Protein AF-I7LLS9-F1 (afdb_monomer_lite)

Sequence (50 aa):
MAPAVAPGVEALLSREVAVYDEWAAARGLARIARDVFSGAPGILGLAVDL

Foldseek 3Di:
DCVVCQVVVCVVVVHHDDDDDPCPVVVLVVVVVVCVVVVNQDDPPHGDDD

Structure (mmCIF, N/CA/C/O backbone):
data_AF-I7LLS9-F1
#
_entry.id   AF-I7LLS9-F1
#
loop_
_atom_site.group_PDB
_atom_site.id
_atom_site.type_symbol
_atom_site.l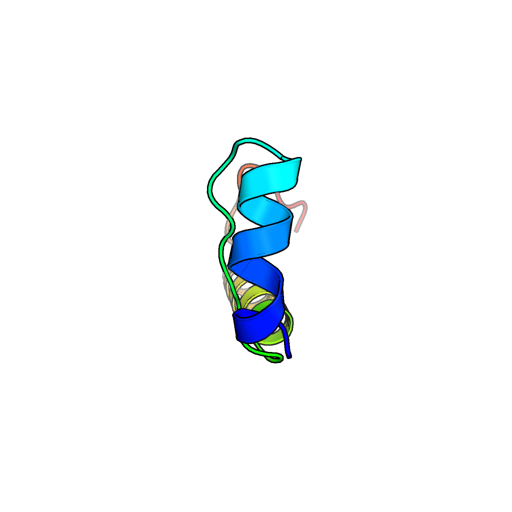abel_atom_id
_atom_site.label_alt_id
_atom_site.label_comp_id
_atom_site.label_asym_id
_atom_site.label_entity_id
_atom_site.label_seq_id
_atom_site.pdbx_PDB_ins_code
_atom_site.Cartn_x
_atom_site.Cartn_y
_atom_site.Cartn_z
_atom_site.occupancy
_atom_site.B_iso_or_equiv
_atom_site.auth_seq_id
_atom_site.auth_comp_id
_atom_site.auth_asym_id
_atom_site.auth_atom_id
_atom_site.pdbx_PDB_model_num
ATOM 1 N N . MET A 1 1 ? 14.440 -11.092 -11.382 1.00 84.38 1 MET A N 1
ATOM 2 C CA . MET A 1 1 ? 13.631 -11.014 -12.621 1.00 84.38 1 MET A CA 1
ATOM 3 C C . MET A 1 1 ? 12.994 -9.641 -12.799 1.00 84.38 1 MET A C 1
ATOM 5 O O . MET A 1 1 ? 13.274 -9.017 -13.809 1.00 84.38 1 MET A O 1
ATOM 9 N N . ALA A 1 2 ? 12.236 -9.125 -11.823 1.00 91.44 2 ALA A N 1
ATOM 10 C CA . ALA A 1 2 ? 11.623 -7.792 -11.913 1.00 91.44 2 ALA A CA 1
ATOM 11 C C . ALA A 1 2 ? 12.599 -6.638 -12.272 1.00 91.44 2 ALA A C 1
ATOM 13 O O . ALA A 1 2 ? 12.269 -5.877 -13.178 1.00 91.44 2 ALA A O 1
ATOM 14 N N . PRO A 1 3 ? 13.831 -6.551 -11.713 1.00 94.12 3 PRO A N 1
ATOM 15 C CA . PRO A 1 3 ? 14.782 -5.503 -12.112 1.00 94.12 3 PRO A CA 1
ATOM 16 C C . PRO A 1 3 ? 15.201 -5.561 -13.587 1.00 94.12 3 PRO A C 1
ATOM 18 O O . PRO A 1 3 ? 15.484 -4.534 -14.188 1.00 94.12 3 PRO A O 1
ATOM 21 N N . ALA A 1 4 ? 15.232 -6.757 -14.180 1.00 96.50 4 ALA A N 1
ATOM 22 C CA . ALA A 1 4 ? 15.680 -6.943 -15.558 1.00 96.50 4 ALA A CA 1
ATOM 23 C C . ALA A 1 4 ? 14.627 -6.503 -16.588 1.00 96.50 4 ALA A C 1
ATOM 25 O O . ALA A 1 4 ? 14.979 -6.167 -17.713 1.00 96.50 4 ALA A O 1
ATOM 26 N N . VAL A 1 5 ? 13.343 -6.508 -16.215 1.00 95.88 5 VAL A N 1
ATOM 27 C CA . VAL A 1 5 ? 12.232 -6.135 -17.108 1.00 95.88 5 VAL A CA 1
ATOM 28 C C . VAL A 1 5 ? 11.727 -4.712 -16.872 1.00 95.88 5 VAL A C 1
ATOM 30 O O . VAL A 1 5 ? 11.071 -4.163 -17.754 1.00 95.88 5 VAL A O 1
ATOM 33 N N . ALA A 1 6 ? 12.047 -4.101 -15.725 1.00 97.12 6 ALA A N 1
ATOM 34 C CA . ALA A 1 6 ? 11.558 -2.775 -15.349 1.00 97.12 6 ALA A CA 1
ATOM 35 C C . ALA A 1 6 ? 11.805 -1.692 -16.421 1.00 97.12 6 ALA A C 1
ATOM 37 O O . ALA A 1 6 ? 10.822 -1.059 -16.803 1.00 97.12 6 ALA A O 1
ATOM 38 N N . PRO A 1 7 ? 13.009 -1.551 -17.023 1.00 97.44 7 PRO A N 1
ATOM 39 C CA . PRO A 1 7 ? 13.228 -0.529 -18.053 1.00 97.44 7 PRO A CA 1
ATOM 40 C C . PRO A 1 7 ? 12.320 -0.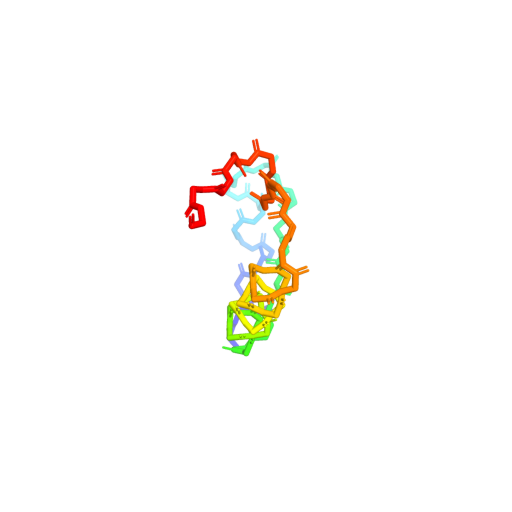700 -19.281 1.00 97.44 7 PRO A C 1
ATOM 42 O O . PRO A 1 7 ? 11.852 0.275 -19.863 1.00 97.44 7 PRO A O 1
ATOM 45 N N . GLY A 1 8 ? 12.036 -1.949 -19.670 1.00 98.19 8 GLY A N 1
ATOM 46 C CA . GLY A 1 8 ? 11.141 -2.245 -20.791 1.00 98.19 8 GLY A CA 1
ATOM 47 C C . GLY A 1 8 ? 9.683 -1.894 -20.489 1.00 98.19 8 GLY A C 1
ATOM 48 O O . GLY A 1 8 ? 8.975 -1.391 -21.360 1.00 98.19 8 GLY A O 1
ATOM 49 N N . VAL A 1 9 ? 9.238 -2.116 -19.249 1.00 97.12 9 VAL A N 1
ATOM 50 C CA . VAL A 1 9 ? 7.881 -1.757 -18.812 1.00 97.12 9 VAL A CA 1
ATOM 51 C C . VAL A 1 9 ? 7.727 -0.238 -18.699 1.00 97.12 9 VAL A C 1
ATOM 53 O O . VAL A 1 9 ? 6.710 0.292 -19.140 1.00 97.12 9 VAL A O 1
ATOM 56 N N . GLU A 1 10 ? 8.729 0.473 -18.177 1.00 98.38 10 GLU A N 1
ATOM 57 C CA . GLU A 1 10 ? 8.715 1.942 -18.102 1.00 98.38 10 GLU A CA 1
ATOM 58 C C . GLU A 1 10 ? 8.625 2.586 -19.484 1.00 98.38 10 GLU A C 1
ATOM 60 O O . GLU A 1 10 ? 7.804 3.479 -19.697 1.00 98.38 10 GLU A O 1
ATOM 65 N N . ALA A 1 11 ? 9.414 2.091 -20.442 1.00 98.19 11 ALA A N 1
ATOM 66 C CA . ALA A 1 11 ? 9.365 2.552 -21.825 1.00 98.19 11 ALA A CA 1
ATOM 67 C C . ALA A 1 11 ? 7.981 2.322 -22.456 1.00 98.19 11 ALA A C 1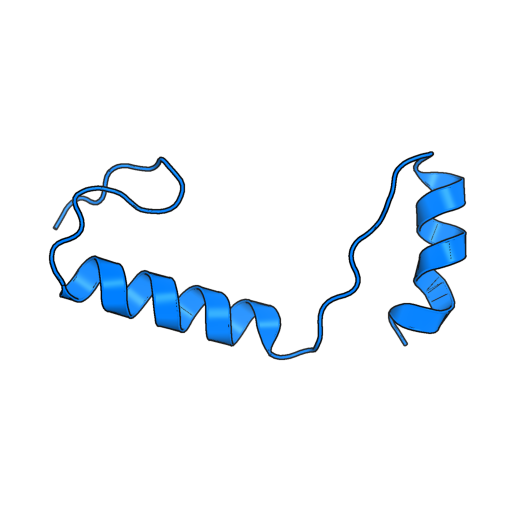
ATOM 69 O O . ALA A 1 11 ? 7.448 3.211 -23.118 1.00 98.19 11 ALA A O 1
ATOM 70 N N . LEU A 1 12 ? 7.374 1.153 -22.219 1.00 98.19 12 LEU A N 1
ATOM 71 C CA . LEU A 1 12 ? 6.054 0.814 -22.756 1.00 98.19 12 LEU A CA 1
ATOM 72 C C . LEU A 1 12 ? 4.940 1.688 -22.164 1.00 98.19 12 LEU A C 1
ATOM 74 O O . LEU A 1 12 ? 4.032 2.103 -22.880 1.00 98.19 12 LEU A O 1
ATOM 78 N N . LEU A 1 13 ? 4.996 1.953 -20.858 1.00 97.31 13 LEU A N 1
ATOM 79 C CA . LEU A 1 13 ? 3.964 2.707 -20.144 1.00 97.31 13 LEU A CA 1
ATOM 80 C C . LEU A 1 13 ? 4.209 4.220 -20.138 1.00 97.31 13 LEU A C 1
ATOM 82 O O . LEU A 1 13 ? 3.325 4.963 -19.715 1.00 97.31 13 LEU A O 1
ATOM 86 N N . SER A 1 14 ? 5.390 4.675 -20.575 1.00 97.50 14 SER A N 1
ATOM 87 C CA . SER A 1 14 ? 5.842 6.070 -20.450 1.00 97.50 14 SER A CA 1
ATOM 88 C C . SER A 1 14 ? 5.673 6.611 -19.023 1.00 97.50 14 SER A C 1
ATOM 90 O O . SER A 1 14 ? 5.285 7.760 -18.810 1.00 97.50 14 SER A O 1
ATOM 92 N N . ARG A 1 15 ? 5.919 5.750 -18.030 1.00 97.69 15 ARG A N 1
ATOM 93 C CA . ARG A 1 15 ? 5.759 6.046 -16.605 1.00 97.69 15 ARG A CA 1
ATOM 94 C C . ARG A 1 15 ? 6.788 5.267 -15.801 1.00 97.69 15 ARG A C 1
ATOM 96 O O . ARG A 1 15 ? 7.054 4.114 -16.118 1.00 97.69 15 ARG A O 1
AT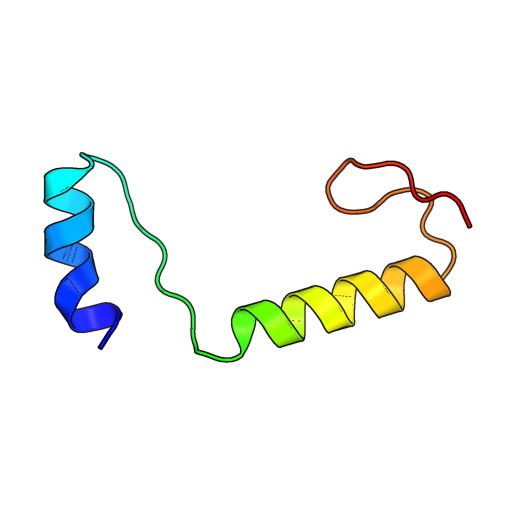OM 103 N N . GLU A 1 16 ? 7.286 5.887 -14.738 1.00 96.38 16 GLU A N 1
ATOM 104 C CA . GLU A 1 16 ? 8.145 5.243 -13.744 1.00 96.38 16 GLU A CA 1
ATOM 105 C C . GLU A 1 16 ? 7.476 3.993 -13.142 1.00 96.38 16 GLU A C 1
ATOM 107 O O . GLU A 1 16 ? 6.262 3.968 -12.886 1.00 96.38 16 GLU A O 1
ATOM 112 N N . VAL A 1 17 ? 8.273 2.946 -12.921 1.00 95.69 17 VAL A N 1
ATOM 113 C CA . VAL A 1 17 ? 7.835 1.672 -12.347 1.00 95.69 17 VAL A CA 1
ATOM 114 C C . VAL A 1 17 ? 8.682 1.348 -11.126 1.00 95.69 17 VAL A C 1
ATOM 116 O O . VAL A 1 17 ? 9.893 1.172 -11.197 1.00 95.69 17 VAL A O 1
ATOM 119 N N . ALA A 1 18 ? 8.014 1.168 -9.990 1.00 95.94 18 ALA A N 1
ATOM 120 C CA . ALA A 1 18 ? 8.661 0.689 -8.780 1.00 95.94 18 ALA A CA 1
ATOM 121 C C . ALA A 1 18 ? 8.837 -0.837 -8.819 1.00 95.94 18 ALA A C 1
ATOM 123 O O . ALA A 1 18 ? 7.888 -1.586 -9.071 1.00 95.94 18 ALA A O 1
ATOM 124 N N . VAL A 1 19 ? 10.049 -1.303 -8.512 1.00 95.31 19 VAL A N 1
ATOM 125 C CA . VAL A 1 19 ? 10.343 -2.724 -8.300 1.00 95.31 19 VAL A CA 1
ATOM 126 C C . VAL A 1 19 ? 10.321 -3.021 -6.807 1.00 95.31 19 VAL A C 1
ATOM 128 O O . VAL A 1 19 ? 11.047 -2.407 -6.029 1.00 95.31 19 VAL A O 1
ATOM 131 N N . TYR A 1 20 ? 9.511 -4.000 -6.421 1.00 93.69 20 TYR A N 1
ATOM 132 C CA . TYR A 1 20 ? 9.410 -4.477 -5.048 1.00 93.69 20 TYR A CA 1
ATOM 133 C C . TYR A 1 20 ? 9.993 -5.887 -4.916 1.00 93.69 20 TYR A C 1
ATOM 135 O O . TYR A 1 20 ? 9.962 -6.669 -5.869 1.00 93.69 20 TYR A O 1
ATOM 143 N N . ASP A 1 21 ? 10.511 -6.213 -3.731 1.00 93.88 21 ASP A N 1
ATOM 144 C CA . ASP A 1 21 ? 10.877 -7.589 -3.384 1.00 93.88 21 ASP A CA 1
ATOM 145 C C . ASP A 1 21 ? 9.642 -8.478 -3.175 1.00 93.88 21 ASP A C 1
ATOM 147 O O . ASP A 1 21 ? 8.520 -7.989 -2.999 1.00 93.88 21 ASP A O 1
ATOM 151 N N . GLU A 1 22 ? 9.851 -9.798 -3.159 1.00 92.12 22 GLU A N 1
ATOM 152 C CA . GLU A 1 22 ? 8.765 -10.778 -3.070 1.00 92.12 22 GLU A CA 1
ATOM 153 C C . GLU A 1 22 ? 7.930 -10.694 -1.777 1.00 92.12 22 GLU A C 1
ATOM 155 O O . GLU A 1 22 ? 6.806 -11.191 -1.727 1.00 92.12 22 GLU A O 1
ATOM 160 N N . TRP A 1 23 ? 8.429 -10.023 -0.738 1.00 95.31 23 TRP A N 1
ATOM 161 C CA . TRP A 1 23 ? 7.772 -9.914 0.564 1.00 95.31 23 TRP A CA 1
ATOM 162 C C . TRP A 1 23 ? 7.034 -8.589 0.758 1.00 95.31 23 TRP A C 1
ATOM 164 O O . TRP A 1 23 ? 6.407 -8.382 1.802 1.00 95.31 23 TRP A O 1
ATOM 174 N N . ALA A 1 24 ? 7.085 -7.673 -0.211 1.00 95.31 24 ALA A N 1
ATOM 175 C CA . ALA A 1 24 ? 6.495 -6.346 -0.069 1.00 95.31 24 ALA A CA 1
ATOM 176 C C . ALA A 1 24 ? 4.996 -6.398 0.259 1.00 95.31 24 ALA A C 1
ATOM 178 O O . ALA A 1 24 ? 4.547 -5.699 1.172 1.00 95.31 24 ALA A O 1
ATOM 179 N N . ALA A 1 25 ? 4.247 -7.287 -0.403 1.00 94.81 25 ALA A N 1
ATOM 180 C CA . ALA A 1 25 ? 2.829 -7.506 -0.126 1.00 94.81 25 ALA A CA 1
ATOM 181 C C . ALA A 1 25 ? 2.602 -8.032 1.301 1.00 94.81 25 ALA A C 1
ATOM 183 O O . ALA A 1 25 ? 1.798 -7.470 2.043 1.00 94.81 25 ALA A O 1
ATOM 184 N N . ALA A 1 26 ? 3.364 -9.045 1.727 1.00 97.69 26 ALA A N 1
ATOM 185 C CA . ALA A 1 26 ? 3.254 -9.616 3.070 1.00 97.69 26 ALA A CA 1
ATOM 186 C C . ALA A 1 26 ? 3.546 -8.576 4.167 1.00 97.69 26 ALA A C 1
ATOM 188 O O . ALA A 1 26 ? 2.798 -8.462 5.137 1.00 97.69 26 ALA A O 1
ATOM 189 N N . ARG A 1 27 ? 4.585 -7.746 3.992 1.00 97.12 27 ARG A N 1
ATOM 190 C CA . ARG A 1 27 ? 4.896 -6.650 4.929 1.00 97.12 27 ARG A CA 1
ATOM 191 C C . ARG A 1 27 ? 3.843 -5.542 4.918 1.00 97.12 27 ARG A C 1
ATOM 193 O O . ARG A 1 27 ? 3.671 -4.868 5.933 1.00 97.12 27 ARG A O 1
ATOM 200 N N . GLY A 1 28 ? 3.189 -5.302 3.784 1.00 96.00 28 GLY A N 1
ATOM 201 C CA . GLY A 1 28 ? 2.050 -4.388 3.692 1.00 96.00 28 GLY A CA 1
ATOM 202 C C . GLY A 1 28 ? 0.866 -4.906 4.505 1.00 96.00 28 GLY A C 1
ATOM 203 O O . GLY A 1 28 ? 0.376 -4.206 5.386 1.00 96.00 28 GLY A O 1
ATOM 204 N N . LEU A 1 29 ? 0.487 -6.167 4.287 1.00 96.62 29 LEU A N 1
ATOM 205 C CA . LEU A 1 29 ? -0.600 -6.828 5.010 1.00 96.62 29 LEU A CA 1
ATOM 206 C C . LEU A 1 29 ? -0.352 -6.876 6.520 1.00 96.62 29 LEU A C 1
ATOM 208 O O . LEU A 1 29 ? -1.254 -6.571 7.292 1.00 96.62 29 LEU A O 1
ATOM 212 N N . ALA A 1 30 ? 0.874 -7.184 6.952 1.00 97.62 30 ALA A N 1
ATOM 213 C CA . ALA A 1 30 ? 1.222 -7.196 8.371 1.00 97.62 30 ALA A CA 1
ATOM 214 C C . ALA A 1 30 ? 1.048 -5.815 9.031 1.00 97.62 30 ALA A C 1
ATOM 216 O O . ALA A 1 30 ? 0.560 -5.724 10.157 1.00 97.62 30 ALA A O 1
ATO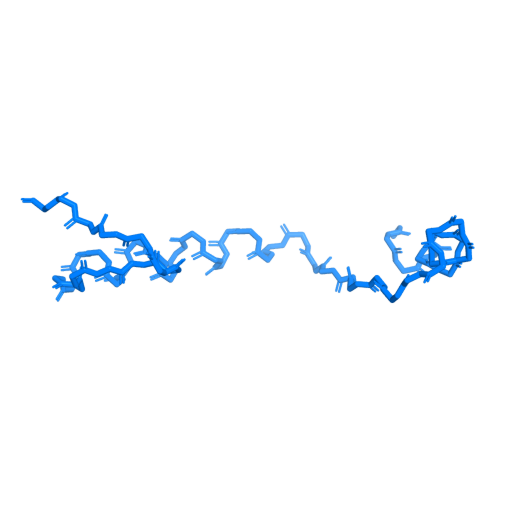M 217 N N . ARG A 1 31 ? 1.414 -4.733 8.327 1.00 96.31 31 ARG A N 1
ATOM 218 C CA . ARG A 1 31 ? 1.207 -3.358 8.809 1.00 96.31 31 ARG A CA 1
ATOM 219 C C . ARG A 1 31 ? -0.273 -3.009 8.891 1.00 96.31 31 ARG A C 1
ATOM 221 O O . ARG A 1 31 ? -0.705 -2.511 9.920 1.00 96.31 31 ARG A O 1
ATOM 228 N N . ILE A 1 32 ? -1.037 -3.341 7.851 1.00 95.69 32 ILE A N 1
ATOM 229 C CA . ILE A 1 32 ? -2.490 -3.140 7.827 1.00 95.69 32 ILE A CA 1
ATOM 230 C C . ILE A 1 32 ? -3.151 -3.875 8.997 1.00 95.69 32 ILE A C 1
ATOM 232 O O . ILE A 1 32 ? -3.890 -3.258 9.753 1.00 95.69 32 ILE A O 1
ATOM 236 N N . ALA A 1 33 ? -2.847 -5.161 9.191 1.00 94.94 33 ALA A N 1
ATOM 237 C CA . ALA A 1 33 ? -3.413 -5.954 10.278 1.00 94.94 33 ALA A CA 1
ATOM 238 C C . ALA A 1 33 ? -3.096 -5.345 11.648 1.00 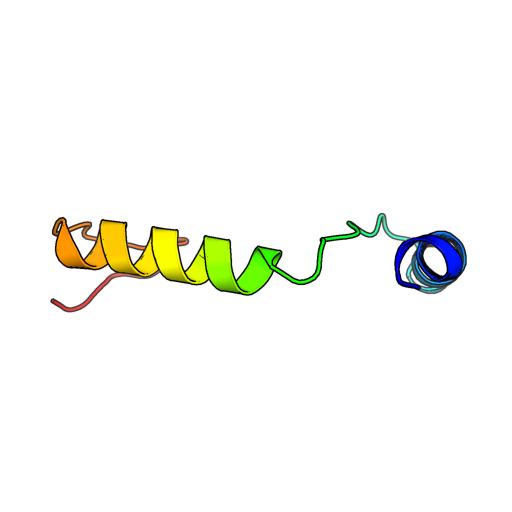94.94 33 ALA A C 1
ATOM 240 O O . ALA A 1 33 ? -3.991 -5.180 12.471 1.00 94.94 33 ALA A O 1
ATOM 241 N N . ARG A 1 34 ? -1.835 -4.961 11.885 1.00 95.62 34 ARG A N 1
ATOM 242 C CA . ARG A 1 34 ? -1.434 -4.288 13.126 1.00 95.62 34 ARG A CA 1
ATOM 243 C C . ARG A 1 34 ? -2.256 -3.023 13.365 1.00 95.62 34 ARG A C 1
ATOM 245 O O . ARG A 1 34 ? -2.747 -2.830 14.471 1.00 95.62 34 ARG A O 1
ATOM 252 N N . ASP A 1 35 ? -2.390 -2.180 12.349 1.00 95.25 35 ASP A N 1
ATOM 253 C CA . ASP A 1 35 ? -3.078 -0.901 12.482 1.00 95.25 35 ASP A CA 1
ATOM 254 C C . ASP A 1 35 ? -4.589 -1.120 12.737 1.00 95.25 35 ASP A C 1
ATOM 256 O O . ASP A 1 35 ? -5.147 -0.505 13.648 1.00 95.25 35 ASP A O 1
ATOM 260 N N . VAL A 1 36 ? -5.221 -2.085 12.053 1.00 94.25 36 VAL A N 1
ATOM 261 C CA . VAL A 1 36 ? -6.610 -2.525 12.313 1.00 94.25 36 VAL A CA 1
ATOM 262 C C . VAL A 1 36 ? -6.784 -2.987 13.761 1.00 94.25 36 VAL A C 1
ATOM 264 O O . VAL A 1 36 ? -7.625 -2.453 14.479 1.00 94.25 36 VAL A O 1
ATOM 267 N N . PHE A 1 37 ? -5.954 -3.918 14.240 1.00 93.62 37 PHE A N 1
ATOM 268 C CA . PHE A 1 37 ? -6.059 -4.425 15.615 1.00 93.62 37 PHE A CA 1
ATOM 269 C C . PHE A 1 37 ? -5.672 -3.392 16.682 1.00 93.62 37 PHE A C 1
ATOM 271 O O . PHE A 1 37 ? -5.996 -3.573 17.853 1.00 93.62 37 PHE A O 1
ATOM 278 N N . SER A 1 38 ? -5.010 -2.299 16.294 1.00 93.81 38 SER A N 1
ATOM 279 C CA . SER A 1 38 ? -4.747 -1.155 17.174 1.00 93.81 38 SER A CA 1
ATOM 280 C C . SER A 1 38 ? -5.896 -0.140 17.233 1.00 93.81 38 SER A C 1
ATOM 282 O O . SER A 1 38 ? -5.794 0.848 17.958 1.00 93.81 38 SER A O 1
ATOM 284 N N . GLY A 1 39 ? -6.988 -0.377 16.498 1.00 93.81 39 GLY A N 1
ATOM 285 C CA . GLY A 1 39 ? -8.167 0.486 16.483 1.00 93.81 39 GLY A CA 1
ATOM 286 C C . GLY A 1 39 ? -8.057 1.685 15.539 1.00 93.81 39 GLY A C 1
ATOM 287 O O . GLY A 1 39 ? -8.728 2.694 15.753 1.00 93.81 39 GLY A O 1
ATOM 288 N N . ALA A 1 40 ? -7.198 1.619 14.514 1.00 95.38 40 ALA A N 1
ATOM 289 C CA . ALA A 1 40 ? -7.103 2.689 13.527 1.00 95.38 40 ALA A CA 1
ATOM 290 C C . ALA A 1 40 ? -8.457 2.881 12.804 1.00 95.38 40 ALA A C 1
ATOM 292 O O . ALA A 1 40 ? -8.996 1.911 12.272 1.00 95.38 40 ALA A O 1
ATOM 293 N N . PRO A 1 41 ? -8.992 4.117 12.713 1.00 92.19 41 PRO A N 1
ATOM 294 C CA . PRO A 1 41 ? -10.310 4.374 12.118 1.00 92.19 41 PRO A CA 1
ATOM 295 C C . PRO A 1 41 ? -10.317 4.264 10.585 1.00 92.19 41 PRO A C 1
ATOM 297 O O . PRO A 1 41 ? -11.373 4.289 9.954 1.00 92.19 41 PRO A O 1
ATOM 300 N N . GLY A 1 42 ? -9.139 4.177 9.964 1.00 94.06 42 GLY A N 1
ATOM 301 C CA . GLY A 1 42 ? -9.002 4.053 8.524 1.00 94.06 42 GLY A CA 1
ATOM 302 C C . GLY A 1 42 ? -7.617 3.577 8.100 1.00 94.06 42 GLY A C 1
ATOM 303 O O . GLY A 1 42 ? -6.620 3.862 8.761 1.00 94.06 42 GLY A O 1
ATOM 304 N N . ILE A 1 43 ? -7.559 2.869 6.974 1.00 94.50 43 ILE A N 1
ATOM 305 C CA . ILE A 1 43 ? -6.347 2.298 6.384 1.00 94.50 43 ILE A CA 1
ATOM 306 C C . ILE A 1 43 ? -6.315 2.644 4.900 1.00 94.50 43 ILE A C 1
ATOM 308 O O . ILE A 1 43 ? -7.275 2.390 4.179 1.00 94.50 43 ILE A O 1
ATOM 312 N N . LEU A 1 44 ? -5.206 3.225 4.429 1.00 91.75 44 LEU A N 1
ATOM 313 C CA . LEU A 1 44 ? -5.039 3.650 3.028 1.00 91.75 44 LEU A CA 1
ATOM 314 C C . LEU A 1 44 ? -6.194 4.543 2.520 1.00 91.75 44 LEU A C 1
ATOM 316 O O . LEU A 1 44 ? -6.576 4.478 1.355 1.00 91.75 44 LEU A O 1
ATOM 320 N N . GLY A 1 45 ? -6.757 5.373 3.405 1.00 91.94 45 GLY A N 1
ATOM 321 C CA . GLY A 1 45 ? -7.880 6.265 3.095 1.00 91.94 45 GLY A CA 1
ATOM 322 C C . GLY A 1 45 ? -9.260 5.597 3.100 1.00 91.94 45 GLY A C 1
ATOM 323 O O . GLY A 1 45 ? -10.249 6.271 2.827 1.00 91.94 45 GLY A O 1
ATOM 324 N N . LEU A 1 46 ? -9.346 4.306 3.427 1.00 93.19 46 LEU A N 1
ATOM 325 C CA . LEU A 1 46 ? -10.601 3.574 3.579 1.00 93.19 46 LEU A CA 1
ATOM 326 C C . LEU A 1 46 ? -10.978 3.500 5.056 1.00 93.19 46 LEU A C 1
ATOM 328 O O . LEU A 1 46 ? -10.127 3.170 5.879 1.00 93.19 46 LEU A O 1
ATOM 332 N N . ALA A 1 47 ? -12.236 3.788 5.391 1.00 93.31 47 ALA A N 1
ATOM 333 C CA . ALA A 1 47 ? -12.738 3.597 6.749 1.00 93.31 47 ALA A CA 1
ATOM 334 C C . ALA A 1 47 ? -12.698 2.108 7.122 1.00 93.31 47 ALA A C 1
ATOM 336 O O . ALA A 1 47 ? -13.042 1.254 6.302 1.00 93.31 47 ALA A O 1
ATOM 337 N N . VAL A 1 48 ? -12.272 1.810 8.348 1.00 89.56 48 VAL A N 1
ATOM 338 C CA . VAL A 1 48 ? -12.314 0.451 8.896 1.00 89.56 48 VAL A CA 1
ATOM 339 C C . VAL A 1 48 ? -13.560 0.327 9.759 1.00 89.56 48 VAL A C 1
ATOM 341 O O . VAL A 1 48 ? -13.736 1.099 10.699 1.00 89.56 48 VAL A O 1
ATOM 344 N N . ASP A 1 49 ? -14.413 -0.635 9.418 1.00 81.56 49 ASP A N 1
ATOM 345 C CA . ASP A 1 49 ? -15.509 -1.079 10.277 1.00 81.56 49 ASP A CA 1
ATOM 346 C C . ASP A 1 49 ? -14.940 -2.142 11.226 1.00 81.56 49 ASP A C 1
ATOM 348 O O . ASP A 1 49 ? -14.457 -3.182 10.763 1.00 81.56 49 ASP A O 1
ATOM 352 N N . LEU A 1 50 ? -14.868 -1.809 12.516 1.00 66.44 50 LEU A N 1
ATOM 353 C CA . LEU A 1 50 ? -14.248 -2.626 13.566 1.00 66.44 50 LEU A CA 1
ATOM 354 C C . LEU A 1 50 ? -15.298 -3.417 14.343 1.00 66.44 50 LEU A C 1
ATOM 356 O O . LEU A 1 50 ? -16.268 -2.788 14.822 1.00 66.44 50 LEU A O 1
#

Radius of gyration: 15.83 Å; chains: 1; bounding box: 31×17×40 Å

pLDDT: mean 94.2, std 5.06, range [66.44, 98.38]

Secondary structure (DSSP, 8-state):
-HHHHHHHHHHHHTS------TTHHHHHHHHHHHHHHTT-SEETTEEP--

Organism: Methanoculleus bourgensis (strain ATCC 43281 / DSM 3045 / OCM 15 / MS2) (NCBI:txid1201294)